Protein AF-A0A6C9QIH6-F1 (afdb_monomer_lite)

Secondary structure (DSSP, 8-state):
-------------PPPHHHHTTSS---HHHHHHHHSHHHHHHHHHH----

Foldseek 3Di:
DPPDPDPDDDDDDDDDPCVVVVNDDPDVVVVVVCVDPVNVVVCVPVVDDD

Structure (mmCIF, N/CA/C/O backbone):
data_AF-A0A6C9QIH6-F1
#
_entry.id   AF-A0A6C9QIH6-F1
#
loop_
_atom_site.group_PDB
_atom_site.id
_atom_site.type_symbol
_atom_site.label_atom_id
_atom_site.label_alt_id
_atom_site.label_comp_id
_atom_site.label_asym_id
_atom_site.label_entity_id
_atom_site.label_seq_id
_atom_site.pdbx_PDB_ins_code
_atom_site.Cartn_x
_atom_site.Cartn_y
_atom_site.Cartn_z
_atom_site.occupancy
_atom_site.B_iso_or_equiv
_atom_site.auth_seq_id
_atom_site.auth_comp_id
_atom_site.auth_asym_id
_atom_site.auth_atom_id
_atom_site.pdbx_PDB_model_num
ATOM 1 N N . VAL A 1 1 ? 27.857 -7.073 -7.721 1.00 40.06 1 VAL A N 1
ATOM 2 C CA . VAL A 1 1 ? 27.929 -6.280 -6.473 1.00 40.06 1 VAL A CA 1
ATOM 3 C C . VAL A 1 1 ? 26.545 -6.303 -5.852 1.00 40.06 1 VAL A C 1
ATOM 5 O O . VAL A 1 1 ? 25.607 -5.897 -6.520 1.00 40.06 1 VAL A O 1
ATOM 8 N N . ILE A 1 2 ? 26.379 -6.869 -4.653 1.00 52.75 2 ILE A N 1
ATOM 9 C CA . ILE A 1 2 ? 25.103 -6.781 -3.926 1.00 52.75 2 ILE A CA 1
ATOM 10 C C . ILE A 1 2 ? 25.078 -5.366 -3.344 1.00 52.75 2 ILE A C 1
ATOM 12 O O . ILE A 1 2 ? 25.632 -5.121 -2.273 1.00 52.75 2 ILE A O 1
ATOM 16 N N . GLU A 1 3 ? 24.589 -4.406 -4.128 1.00 49.59 3 GLU A N 1
ATOM 17 C CA . GLU A 1 3 ? 24.608 -3.000 -3.740 1.00 49.59 3 GLU A CA 1
ATOM 18 C C . GLU A 1 3 ? 23.681 -2.759 -2.551 1.00 49.59 3 GLU A C 1
ATOM 20 O O . GLU A 1 3 ? 22.458 -2.774 -2.652 1.00 49.59 3 GLU A O 1
ATOM 25 N N . GLY A 1 4 ? 24.318 -2.483 -1.415 1.00 53.47 4 GLY A N 1
ATOM 26 C CA . GLY A 1 4 ? 23.789 -1.548 -0.439 1.00 53.47 4 GLY A CA 1
ATOM 27 C C . GLY A 1 4 ? 22.827 -2.153 0.568 1.00 53.47 4 GLY A C 1
ATOM 28 O O . GLY A 1 4 ? 21.611 -2.089 0.429 1.00 53.47 4 GLY A O 1
ATOM 29 N N . LYS A 1 5 ? 23.380 -2.617 1.688 1.00 57.34 5 LYS A N 1
ATOM 30 C CA . LYS A 1 5 ? 22.661 -2.759 2.958 1.00 57.34 5 LYS A CA 1
ATOM 31 C C 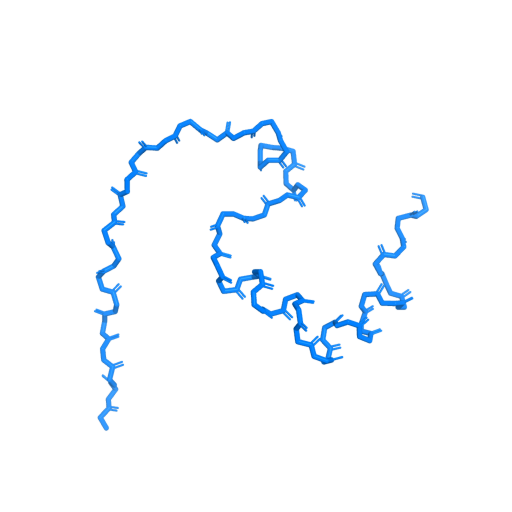. LYS A 1 5 ? 22.045 -1.397 3.318 1.00 57.34 5 LYS A C 1
ATOM 33 O O . LYS A 1 5 ? 22.731 -0.535 3.863 1.00 57.34 5 LYS A O 1
ATOM 38 N N . VAL A 1 6 ? 20.772 -1.182 2.973 1.00 60.31 6 VAL A N 1
ATOM 39 C CA . VAL A 1 6 ? 20.074 0.094 3.190 1.00 60.31 6 VAL A CA 1
ATOM 40 C C . VAL A 1 6 ? 19.906 0.322 4.695 1.00 60.31 6 VAL A C 1
ATOM 42 O O . VAL A 1 6 ? 18.977 -0.188 5.320 1.00 60.31 6 VAL A O 1
ATOM 45 N N . ARG A 1 7 ? 20.810 1.093 5.306 1.00 56.41 7 ARG A N 1
ATOM 46 C CA . ARG A 1 7 ? 20.623 1.623 6.662 1.00 56.41 7 ARG A CA 1
ATOM 47 C C . ARG A 1 7 ? 19.623 2.775 6.584 1.00 56.41 7 ARG A C 1
ATOM 49 O O . ARG A 1 7 ? 20.004 3.908 6.319 1.00 56.41 7 ARG A O 1
ATOM 56 N N . ARG A 1 8 ? 18.333 2.483 6.762 1.00 64.12 8 ARG A N 1
ATOM 57 C CA . ARG A 1 8 ? 17.308 3.529 6.888 1.00 64.12 8 ARG A CA 1
ATOM 58 C C . ARG A 1 8 ? 17.327 4.066 8.315 1.00 64.12 8 ARG A C 1
ATOM 60 O O . ARG A 1 8 ? 17.214 3.287 9.258 1.00 64.12 8 ARG A O 1
ATOM 67 N N . THR A 1 9 ? 17.464 5.378 8.466 1.00 66.25 9 THR A N 1
ATOM 68 C CA . THR A 1 9 ? 17.268 6.070 9.743 1.00 66.25 9 THR A CA 1
ATOM 69 C C . THR A 1 9 ? 15.854 5.782 10.244 1.00 66.25 9 THR A C 1
ATOM 71 O O . THR A 1 9 ? 14.879 6.067 9.547 1.00 66.25 9 THR A O 1
ATOM 74 N N . VAL A 1 10 ? 15.733 5.166 11.421 1.00 61.75 10 VAL A N 1
ATOM 75 C CA . VAL A 1 10 ? 14.437 4.838 12.024 1.00 61.75 10 VAL A CA 1
ATOM 76 C C . VAL A 1 10 ? 14.061 5.963 12.978 1.00 61.75 10 VAL A C 1
ATOM 78 O O . VAL A 1 10 ? 14.667 6.114 14.034 1.00 61.75 10 VAL A O 1
ATOM 81 N N . TYR A 1 11 ? 13.059 6.753 12.605 1.00 63.06 11 TYR A N 1
ATOM 82 C CA . TYR A 1 11 ? 12.441 7.713 13.512 1.00 63.06 11 TYR A CA 1
ATOM 83 C C . TYR A 1 11 ? 11.293 7.024 14.243 1.00 63.06 11 TYR A C 1
ATOM 85 O O . TYR A 1 11 ? 10.356 6.529 13.610 1.00 63.06 11 TYR A O 1
ATOM 93 N N . TYR A 1 12 ? 11.363 6.986 15.573 1.00 68.00 12 TYR A N 1
ATOM 94 C CA . TYR A 1 12 ? 10.235 6.540 16.378 1.00 68.00 12 TYR A CA 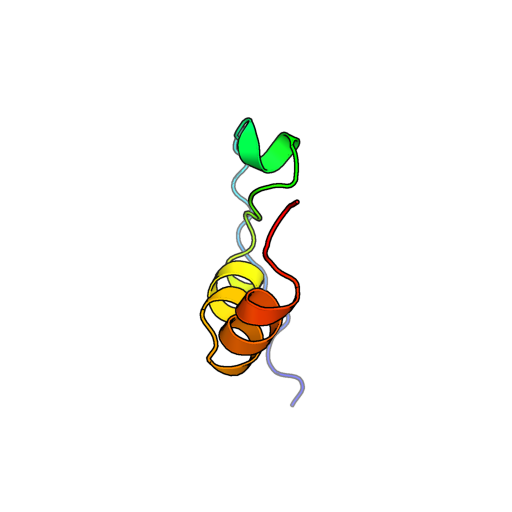1
ATOM 95 C C . TYR A 1 12 ? 9.103 7.550 16.236 1.00 68.00 12 TYR A C 1
ATOM 97 O O . TYR A 1 12 ? 9.258 8.732 16.537 1.00 68.00 12 TYR A O 1
ATOM 105 N N . ARG A 1 13 ? 7.954 7.069 15.775 1.00 80.25 13 ARG A N 1
ATOM 106 C CA . ARG A 1 13 ? 6.703 7.815 15.811 1.00 80.25 13 ARG A CA 1
ATOM 107 C C . ARG A 1 13 ? 5.586 6.906 16.277 1.00 80.25 13 ARG A C 1
ATOM 109 O O . ARG A 1 13 ? 5.626 5.697 16.048 1.00 80.25 13 ARG A O 1
ATOM 116 N N . PHE A 1 14 ? 4.565 7.493 16.884 1.00 80.00 14 PHE A N 1
ATOM 117 C CA . PHE A 1 14 ? 3.348 6.757 17.184 1.00 80.00 14 PHE A CA 1
ATOM 118 C C . PHE A 1 14 ? 2.683 6.292 15.879 1.00 80.00 14 PHE A C 1
ATOM 120 O O . PHE A 1 14 ? 2.570 7.052 14.911 1.00 80.00 14 PHE A O 1
ATOM 127 N N . ALA A 1 15 ? 2.279 5.020 15.845 1.00 78.50 15 ALA A N 1
ATOM 128 C CA . ALA A 1 15 ? 1.502 4.468 14.741 1.00 78.50 15 ALA A CA 1
ATOM 129 C C . ALA A 1 15 ? 0.114 5.117 14.724 1.00 78.50 15 ALA A C 1
ATOM 131 O O . ALA A 1 15 ? -0.542 5.188 15.774 1.00 78.50 15 ALA A O 1
ATOM 132 N N . THR A 1 16 ? -0.335 5.564 13.548 1.00 83.00 16 THR A N 1
ATOM 133 C CA . THR A 1 16 ? -1.699 6.080 13.397 1.00 83.00 16 THR A CA 1
ATOM 134 C C . THR A 1 16 ? -2.701 4.948 13.595 1.00 83.00 16 THR A C 1
ATOM 136 O O . THR A 1 16 ? -2.368 3.758 13.541 1.00 83.00 16 THR A O 1
ATOM 139 N N . ARG A 1 17 ? -3.963 5.301 13.838 1.00 82.06 17 ARG A N 1
ATOM 140 C CA . ARG A 1 17 ? -5.018 4.304 14.019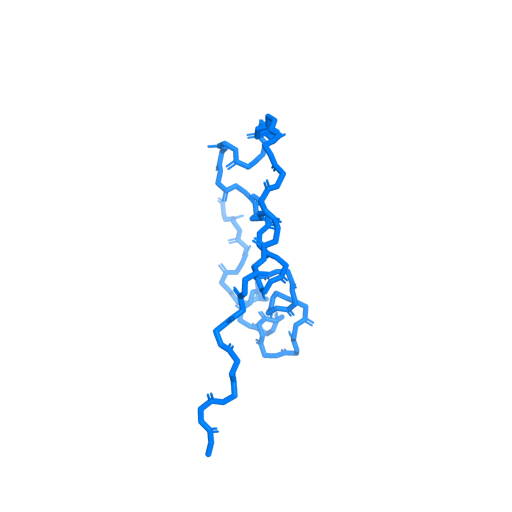 1.00 82.06 17 ARG A CA 1
ATOM 141 C C . ARG A 1 17 ? -5.167 3.397 12.789 1.00 82.06 17 ARG A C 1
ATOM 143 O O . ARG A 1 17 ? -5.313 2.193 12.954 1.00 82.06 17 ARG A O 1
ATOM 150 N N . GLU A 1 18 ? -5.049 3.930 11.574 1.00 77.25 18 GLU A N 1
ATOM 151 C CA . GLU A 1 18 ? -5.166 3.133 10.340 1.00 77.25 18 GLU A CA 1
ATOM 152 C C . GLU A 1 18 ? -4.003 2.155 10.149 1.00 77.25 18 GLU A C 1
ATOM 154 O O . GLU A 1 18 ? -4.188 1.066 9.604 1.00 77.25 18 GLU A O 1
ATOM 159 N N . GLU A 1 19 ? -2.807 2.539 10.596 1.00 80.12 19 GLU A N 1
ATOM 160 C CA . GLU A 1 19 ? -1.626 1.673 10.594 1.00 80.12 19 GLU A CA 1
ATOM 161 C C . GLU A 1 19 ? -1.788 0.546 11.610 1.00 80.12 19 GLU A C 1
ATOM 163 O O . GLU A 1 19 ? -1.495 -0.610 11.310 1.00 80.12 19 GLU A O 1
ATOM 168 N N . ARG A 1 20 ? -2.339 0.866 12.787 1.00 80.31 20 ARG A N 1
ATOM 169 C CA . ARG A 1 20 ? -2.652 -0.118 13.830 1.00 80.31 20 ARG A CA 1
ATOM 170 C C . ARG A 1 20 ? -3.747 -1.096 13.396 1.00 80.31 20 ARG A C 1
ATOM 172 O O . ARG A 1 20 ? -3.681 -2.270 13.732 1.00 80.31 20 ARG A O 1
ATOM 179 N N . GLU A 1 21 ? -4.715 -0.625 12.612 1.00 82.31 21 GLU A N 1
ATOM 180 C CA . GLU A 1 21 ? -5.768 -1.439 11.990 1.00 82.31 21 GLU A CA 1
ATOM 181 C C . GLU A 1 21 ? -5.289 -2.195 10.727 1.00 82.31 21 GLU A C 1
ATOM 183 O O . GLU A 1 21 ? -6.090 -2.861 10.070 1.00 82.31 21 GLU A O 1
ATOM 188 N N . GLY A 1 22 ? -4.008 -2.082 10.342 1.00 74.19 22 GLY A N 1
ATOM 189 C CA . GLY A 1 22 ? -3.430 -2.775 9.182 1.00 74.19 22 GLY A CA 1
ATOM 190 C C . GLY A 1 22 ? -3.935 -2.279 7.820 1.00 74.19 22 GLY A C 1
ATOM 191 O O . GLY A 1 22 ? -3.668 -2.898 6.789 1.00 74.19 22 GLY A O 1
ATOM 192 N N . LYS A 1 23 ? -4.663 -1.157 7.784 1.00 74.25 23 LYS A N 1
ATOM 193 C CA . LYS A 1 23 ? -5.219 -0.567 6.552 1.00 74.25 23 LYS A CA 1
ATOM 194 C C . LYS A 1 23 ? -4.168 0.214 5.757 1.00 74.25 23 LYS A C 1
ATOM 196 O O . LYS A 1 23 ? -4.288 0.354 4.537 1.00 74.25 23 LYS A O 1
ATOM 201 N N . MET A 1 24 ? -3.136 0.706 6.441 1.00 70.31 24 MET A N 1
ATOM 202 C CA . MET A 1 24 ? -2.085 1.563 5.895 1.00 70.31 24 MET A CA 1
ATOM 203 C C . MET A 1 24 ? -0.702 1.047 6.295 1.00 70.31 24 MET A C 1
ATOM 205 O O . MET A 1 24 ? -0.442 0.801 7.467 1.00 70.31 24 MET A O 1
ATOM 209 N N . SER A 1 25 ? 0.200 0.897 5.320 1.00 68.56 25 SER A N 1
ATOM 210 C CA . SER A 1 25 ? 1.605 0.578 5.593 1.00 68.56 25 SER A CA 1
ATOM 211 C C . SER A 1 25 ? 2.452 1.849 5.610 1.00 68.56 25 SER A C 1
ATOM 213 O O . SER A 1 25 ? 2.339 2.706 4.728 1.00 68.56 25 SER A O 1
ATOM 215 N N . THR A 1 26 ? 3.335 1.942 6.602 1.00 70.19 26 THR A N 1
ATOM 216 C CA . THR A 1 26 ? 4.356 2.990 6.732 1.00 70.19 26 THR A CA 1
ATOM 217 C C . THR A 1 26 ? 5.494 2.842 5.738 1.00 70.19 26 THR A C 1
ATOM 219 O O . THR A 1 26 ? 6.187 3.816 5.441 1.00 70.19 26 THR A O 1
ATOM 222 N N . ASN A 1 27 ? 5.706 1.633 5.221 1.00 70.00 27 ASN A N 1
ATOM 223 C CA . ASN A 1 27 ? 6.836 1.348 4.360 1.00 70.00 27 ASN A CA 1
ATOM 224 C C . ASN A 1 27 ? 6.536 1.829 2.936 1.00 70.00 27 ASN A C 1
ATOM 226 O O . ASN A 1 27 ? 5.617 1.349 2.268 1.00 70.00 27 ASN A O 1
ATOM 230 N N . LEU A 1 28 ? 7.337 2.797 2.488 1.00 70.44 28 LEU A N 1
ATOM 231 C CA . LEU A 1 28 ? 7.209 3.451 1.186 1.00 70.44 28 LEU A CA 1
ATOM 232 C C . LEU A 1 28 ? 7.254 2.451 0.023 1.00 70.44 28 LEU A C 1
ATOM 234 O O . LEU A 1 28 ? 6.540 2.649 -0.953 1.00 70.44 28 LEU A O 1
ATOM 238 N N . ILE A 1 29 ? 7.954 1.321 0.181 1.00 76.31 29 ILE A N 1
ATOM 239 C CA . ILE A 1 29 ? 7.994 0.241 -0.819 1.00 76.31 29 ILE A CA 1
ATOM 240 C C . ILE A 1 29 ? 6.583 -0.276 -1.121 1.00 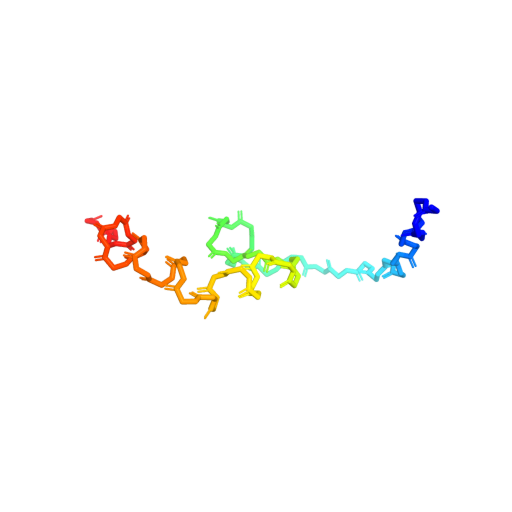76.31 29 ILE A C 1
ATOM 242 O O . ILE A 1 29 ? 6.223 -0.474 -2.279 1.00 76.31 29 ILE A O 1
ATOM 246 N N . PHE A 1 30 ? 5.743 -0.469 -0.098 1.00 73.00 30 PHE A N 1
ATOM 247 C CA . PHE A 1 30 ? 4.372 -0.932 -0.320 1.00 73.00 30 PHE A CA 1
ATOM 248 C C . PHE A 1 30 ? 3.493 0.155 -0.942 1.00 73.00 30 PHE A C 1
ATOM 250 O O . PHE A 1 30 ? 2.578 -0.176 -1.697 1.00 73.00 30 PHE A O 1
ATOM 257 N N . LYS A 1 31 ? 3.768 1.439 -0.669 1.00 78.44 31 LYS A N 1
ATOM 258 C CA . LYS A 1 31 ? 3.067 2.552 -1.330 1.00 78.44 31 LYS A CA 1
ATOM 259 C C . LYS A 1 31 ? 3.410 2.615 -2.818 1.00 78.44 31 LYS A C 1
ATOM 261 O O . LYS A 1 31 ? 2.496 2.661 -3.637 1.00 78.44 31 LYS A O 1
ATOM 266 N N . GLU A 1 32 ? 4.691 2.544 -3.162 1.00 81.38 32 GLU A N 1
ATOM 267 C CA . GLU A 1 32 ? 5.168 2.507 -4.550 1.00 81.38 32 GLU A CA 1
ATOM 268 C C . GLU A 1 32 ? 4.634 1.273 -5.285 1.00 81.38 32 GLU A C 1
ATOM 270 O O . GLU A 1 32 ? 4.055 1.383 -6.367 1.00 81.38 32 GLU A O 1
ATOM 275 N N . CYS A 1 33 ? 4.720 0.100 -4.649 1.00 84.25 33 CYS A N 1
ATOM 276 C CA . CYS A 1 33 ? 4.185 -1.143 -5.193 1.00 84.25 33 CYS A CA 1
ATOM 277 C C . CYS A 1 33 ? 2.683 -1.024 -5.478 1.00 84.25 33 CYS A C 1
ATOM 279 O O . CYS A 1 33 ? 2.252 -1.353 -6.580 1.00 84.25 33 CYS A O 1
ATOM 281 N N . ARG A 1 34 ? 1.894 -0.470 -4.543 1.00 82.75 34 ARG A N 1
ATOM 282 C CA . ARG A 1 34 ? 0.452 -0.223 -4.718 1.00 82.75 34 ARG A CA 1
ATOM 283 C C . ARG A 1 34 ? 0.138 0.712 -5.888 1.00 82.75 34 ARG A C 1
ATOM 285 O O . ARG A 1 34 ? -0.900 0.554 -6.525 1.00 82.75 34 ARG A O 1
ATOM 292 N N . GLN A 1 35 ? 1.016 1.666 -6.184 1.00 83.88 35 GLN A N 1
ATOM 293 C CA . GLN A 1 35 ? 0.839 2.609 -7.290 1.00 83.88 35 GLN A CA 1
ATOM 294 C C . GLN A 1 35 ? 1.288 2.058 -8.652 1.00 83.88 35 GLN A C 1
ATOM 296 O O . GLN A 1 35 ? 0.908 2.626 -9.683 1.00 83.88 35 GLN A O 1
ATOM 301 N N . SER A 1 36 ? 2.039 0.951 -8.671 1.00 90.00 36 SER A N 1
ATOM 302 C CA . SER A 1 36 ? 2.471 0.290 -9.904 1.00 90.00 36 SER A CA 1
ATOM 303 C C . SER A 1 36 ? 1.286 -0.149 -10.772 1.00 90.00 36 SER A C 1
ATOM 305 O O . SER A 1 36 ? 0.216 -0.516 -10.278 1.00 90.00 36 SER A O 1
ATOM 307 N N . ALA A 1 37 ? 1.483 -0.155 -12.092 1.00 90.50 37 ALA A N 1
ATOM 308 C CA . ALA A 1 37 ? 0.448 -0.565 -13.040 1.00 90.50 37 ALA A CA 1
ATOM 309 C C . ALA A 1 37 ? -0.026 -2.011 -12.803 1.00 90.50 37 ALA A C 1
ATOM 311 O O . ALA A 1 37 ? -1.212 -2.303 -12.935 1.00 90.50 37 ALA A O 1
ATOM 312 N N . ALA A 1 38 ? 0.886 -2.907 -12.414 1.00 90.50 38 ALA A N 1
ATOM 313 C CA . ALA A 1 38 ? 0.556 -4.296 -12.112 1.00 90.50 38 ALA A CA 1
ATOM 314 C C . ALA A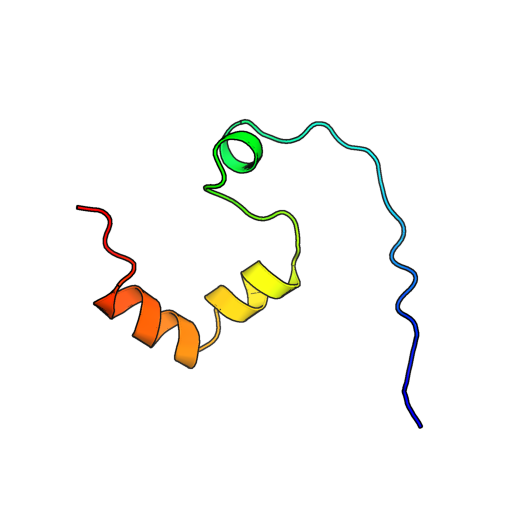 1 38 ? -0.326 -4.414 -10.864 1.00 90.50 38 ALA A C 1
ATOM 316 O O . ALA A 1 38 ? -1.385 -5.038 -10.920 1.00 90.50 38 ALA A O 1
ATOM 317 N N . MET A 1 39 ? 0.061 -3.768 -9.761 1.00 89.31 39 MET A N 1
ATOM 318 C CA . MET A 1 39 ? -0.704 -3.850 -8.517 1.00 89.31 39 MET A CA 1
ATOM 319 C C . MET A 1 39 ? -2.066 -3.163 -8.634 1.00 89.31 39 MET A C 1
ATOM 321 O O . MET A 1 39 ? -3.044 -3.668 -8.094 1.00 89.31 39 MET A O 1
ATOM 325 N N . LYS A 1 40 ? -2.173 -2.070 -9.401 1.00 89.19 40 LYS A N 1
ATOM 326 C CA . LYS A 1 40 ? -3.470 -1.448 -9.719 1.00 89.19 40 LYS A CA 1
ATOM 327 C C . LYS A 1 40 ? -4.431 -2.428 -10.397 1.00 89.19 40 LYS A C 1
ATOM 329 O O . LYS A 1 40 ? -5.596 -2.473 -10.019 1.00 89.19 40 LYS A O 1
ATOM 334 N N . ARG A 1 41 ? -3.951 -3.251 -11.341 1.00 91.00 41 ARG A N 1
ATOM 335 C CA . ARG A 1 41 ? -4.775 -4.298 -11.980 1.00 91.00 41 ARG A CA 1
ATOM 336 C C . ARG A 1 41 ? -5.213 -5.369 -10.984 1.00 91.00 41 ARG A C 1
ATOM 338 O O . ARG A 1 41 ? -6.377 -5.745 -10.974 1.00 91.00 41 ARG A O 1
ATOM 345 N N . VAL A 1 42 ? -4.303 -5.824 -10.124 1.00 88.69 42 VAL A N 1
ATOM 346 C CA . VAL A 1 42 ? -4.619 -6.821 -9.087 1.00 88.69 42 VAL A CA 1
ATOM 347 C C . VAL A 1 42 ? -5.659 -6.275 -8.108 1.00 88.69 42 VAL A C 1
ATOM 349 O O . VAL A 1 42 ? -6.637 -6.952 -7.805 1.00 88.69 42 VAL A O 1
ATOM 352 N N . LEU A 1 43 ? -5.497 -5.033 -7.654 1.00 87.06 43 LEU A N 1
ATOM 353 C CA . LEU A 1 43 ? -6.431 -4.390 -6.731 1.00 87.06 43 LEU A CA 1
ATOM 354 C C . LEU A 1 43 ? -7.783 -4.065 -7.374 1.00 87.06 43 LEU A C 1
ATOM 356 O O . LEU A 1 43 ? -8.783 -4.066 -6.668 1.00 87.06 43 LEU A O 1
ATOM 360 N N . ALA A 1 44 ? -7.850 -3.844 -8.686 1.00 86.38 44 ALA A N 1
ATOM 361 C CA . ALA A 1 44 ? -9.132 -3.712 -9.377 1.00 86.38 44 ALA A CA 1
ATOM 362 C C . ALA A 1 44 ? -9.965 -5.009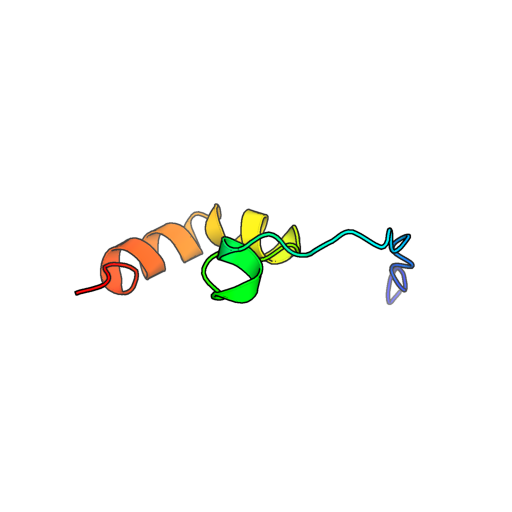 -9.316 1.00 86.38 44 ALA A C 1
ATOM 364 O O . ALA A 1 44 ? -11.189 -4.940 -9.296 1.00 86.38 44 ALA A O 1
ATOM 365 N N . VAL A 1 45 ? -9.312 -6.177 -9.248 1.00 87.75 45 VAL A N 1
ATOM 366 C CA . VAL A 1 45 ? -9.979 -7.490 -9.182 1.00 87.75 45 VAL A CA 1
ATOM 367 C C . VAL A 1 45 ? -10.219 -7.936 -7.736 1.00 87.75 45 VAL A C 1
ATOM 369 O O . VAL A 1 45 ? -11.309 -8.387 -7.401 1.00 87.75 45 VAL A O 1
ATOM 372 N N . TYR A 1 46 ? -9.213 -7.795 -6.869 1.00 85.12 46 TYR A N 1
ATOM 373 C CA . TYR A 1 46 ? -9.210 -8.360 -5.511 1.00 85.12 46 TYR A CA 1
ATOM 374 C C . TYR A 1 46 ? -9.251 -7.312 -4.389 1.00 85.12 46 TYR A C 1
ATOM 376 O O . TYR A 1 46 ? -9.385 -7.662 -3.220 1.00 85.12 46 TYR A O 1
ATOM 384 N N . GLY A 1 47 ? -9.087 -6.027 -4.709 1.00 75.44 47 GLY A N 1
ATOM 385 C CA . GLY A 1 47 ? -8.998 -4.937 -3.730 1.00 75.44 47 GLY A CA 1
ATOM 386 C C . GLY A 1 47 ? -10.347 -4.369 -3.288 1.00 75.44 47 GLY A C 1
ATOM 387 O O . GLY A 1 47 ? -10.379 -3.508 -2.407 1.00 75.44 47 GLY A O 1
ATOM 388 N N . VAL A 1 48 ? -11.454 -4.839 -3.867 1.00 66.25 48 VAL A N 1
ATOM 389 C CA . VAL A 1 48 ? -12.804 -4.484 -3.424 1.00 66.25 48 VAL A CA 1
ATOM 390 C C . VAL A 1 48 ? -13.092 -5.252 -2.137 1.00 66.25 48 VAL A C 1
ATOM 392 O O . VAL A 1 48 ? -13.353 -6.454 -2.160 1.00 66.25 48 VAL A O 1
ATOM 395 N N . LYS A 1 49 ? -13.035 -4.561 -0.995 1.00 60.56 49 LYS A N 1
ATOM 396 C CA . LYS A 1 49 ? -13.662 -5.070 0.228 1.00 60.56 49 LYS A CA 1
ATOM 397 C C . LYS A 1 49 ? -15.166 -5.165 -0.026 1.00 60.56 49 LYS A C 1
ATOM 399 O O . LYS A 1 49 ? -15.802 -4.136 -0.239 1.00 60.56 49 LYS A O 1
ATOM 404 N N . ARG A 1 50 ? -15.692 -6.391 -0.033 1.00 48.44 50 ARG A N 1
ATOM 405 C CA . ARG A 1 50 ? -17.096 -6.646 0.301 1.00 48.44 50 ARG A CA 1
ATOM 406 C C . ARG A 1 50 ? -17.352 -6.269 1.756 1.00 48.44 50 ARG A C 1
ATOM 408 O O . ARG A 1 50 ? -16.408 -6.426 2.567 1.00 48.44 50 ARG A O 1
#

Radius of gyration: 14.7 Å; chains: 1; bounding box: 45×16×30 Å

Sequence (50 aa):
VIEGKVRRTVYYRFATREEREGKMSTNLIFKECRQSAAMKRVLAVYGVKR

pLDDT: mean 74.02, std 12.65, range [40.06, 91.0]

Organism: Escherichia coli (NCBI:txid562)